Protein AF-A0A1H4BT44-F1 (afdb_monomer_lite)

Structure (mmCIF, N/CA/C/O backbone):
data_AF-A0A1H4BT44-F1
#
_entry.id   AF-A0A1H4BT44-F1
#
loop_
_atom_site.group_PDB
_atom_site.id
_atom_site.type_symbol
_atom_site.label_atom_id
_atom_site.label_alt_id
_atom_site.label_comp_id
_atom_site.label_asym_id
_atom_site.label_entity_id
_atom_site.label_seq_id
_atom_site.pdbx_PDB_ins_code
_atom_site.Cartn_x
_atom_site.Cartn_y
_atom_site.Cartn_z
_atom_site.occupancy
_atom_site.B_iso_or_equiv
_atom_site.auth_seq_id
_atom_site.auth_comp_id
_atom_site.auth_asym_id
_atom_site.auth_atom_id
_atom_site.pdbx_PDB_model_num
ATOM 1 N N . GLY A 1 1 ? -8.767 7.545 16.447 1.00 70.56 1 GL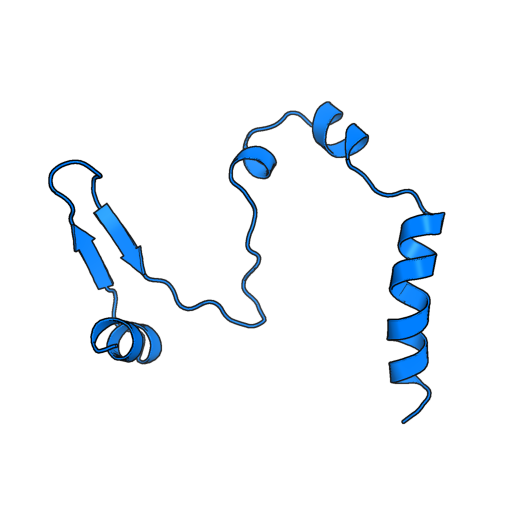Y A N 1
ATOM 2 C CA . GLY A 1 1 ? -9.380 8.106 15.228 1.00 70.56 1 GLY A CA 1
ATOM 3 C C . GLY A 1 1 ? -10.818 7.647 15.095 1.00 70.56 1 GLY A C 1
ATOM 4 O O . GLY A 1 1 ? -11.034 6.452 14.959 1.00 70.56 1 GLY A O 1
ATOM 5 N N . LYS A 1 2 ? -11.788 8.569 15.172 1.00 89.88 2 LYS A N 1
ATOM 6 C CA . LYS 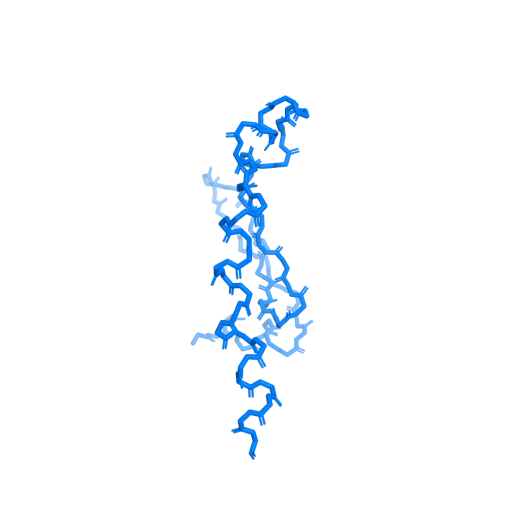A 1 2 ? -13.229 8.272 15.044 1.00 89.88 2 LYS A CA 1
ATOM 7 C C . LYS A 1 2 ? -13.550 7.650 13.680 1.00 89.88 2 LYS A C 1
ATOM 9 O O . LYS A 1 2 ? -14.075 6.550 13.631 1.00 89.88 2 LYS A O 1
ATOM 14 N N . TYR A 1 3 ? -13.120 8.300 12.599 1.00 92.12 3 TYR A N 1
ATOM 15 C CA . TYR A 1 3 ? -13.361 7.849 11.224 1.00 92.12 3 TYR A CA 1
ATOM 16 C C . TYR A 1 3 ? -12.721 6.494 10.908 1.00 92.12 3 TYR A C 1
ATOM 18 O O . TYR A 1 3 ? -13.354 5.652 10.292 1.00 92.12 3 TYR A O 1
ATOM 26 N N . LEU A 1 4 ? -11.515 6.229 11.422 1.00 92.38 4 LEU A N 1
ATOM 27 C CA . LEU A 1 4 ? -10.850 4.932 11.246 1.00 92.38 4 LEU A CA 1
ATOM 28 C C . LEU A 1 4 ? -11.631 3.773 11.887 1.00 92.38 4 LEU A C 1
ATOM 30 O O . LEU A 1 4 ? -11.599 2.665 11.368 1.00 92.38 4 LEU A O 1
ATOM 34 N N . LYS A 1 5 ? -12.334 4.016 13.004 1.00 93.69 5 LYS A N 1
ATOM 35 C CA . LYS A 1 5 ? -13.195 3.000 13.630 1.00 93.69 5 LYS A CA 1
ATOM 36 C C . LYS A 1 5 ? -14.436 2.711 12.783 1.00 93.69 5 LYS A C 1
ATOM 38 O O . LYS A 1 5 ? -14.769 1.548 12.631 1.00 93.69 5 LYS A O 1
ATOM 43 N N . LEU A 1 6 ? -15.065 3.742 12.213 1.00 93.69 6 LEU A N 1
ATOM 44 C CA . LEU A 1 6 ? -16.225 3.585 11.321 1.00 93.69 6 LEU A CA 1
ATOM 45 C C . LEU A 1 6 ? -15.841 2.774 10.074 1.00 93.69 6 LEU A C 1
ATOM 47 O O . LEU A 1 6 ? -16.456 1.758 9.774 1.00 93.69 6 LEU A O 1
ATOM 51 N N . VAL A 1 7 ? -14.728 3.141 9.432 1.00 93.81 7 VAL A N 1
ATOM 52 C CA . VAL A 1 7 ? -14.193 2.421 8.264 1.00 93.81 7 VAL A CA 1
ATOM 53 C C . VAL A 1 7 ? -13.835 0.972 8.611 1.00 93.81 7 VAL A C 1
ATOM 55 O O . VAL A 1 7 ? -14.142 0.058 7.853 1.00 93.81 7 VAL A O 1
ATOM 58 N N . LYS A 1 8 ? -13.236 0.729 9.787 1.00 91.25 8 LYS A N 1
ATOM 59 C CA . LYS A 1 8 ? -12.963 -0.633 10.277 1.00 91.25 8 LYS A CA 1
ATOM 60 C C . LYS A 1 8 ? -14.246 -1.455 10.478 1.00 91.25 8 LYS A C 1
ATOM 62 O O . LYS A 1 8 ? -14.205 -2.668 10.312 1.00 91.25 8 LYS A O 1
ATOM 67 N N . ASN A 1 9 ? -15.359 -0.810 10.819 1.00 93.38 9 ASN A N 1
ATOM 68 C CA . ASN A 1 9 ? -16.662 -1.455 10.987 1.00 93.38 9 ASN A CA 1
ATOM 69 C C . ASN A 1 9 ? -17.406 -1.675 9.655 1.00 93.38 9 ASN A C 1
ATOM 71 O O . ASN A 1 9 ? -18.529 -2.171 9.672 1.00 93.38 9 ASN A O 1
ATOM 75 N N . GLY A 1 10 ? -16.797 -1.327 8.516 1.00 90.44 10 GLY A N 1
ATOM 76 C CA . GLY A 1 10 ? -17.389 -1.484 7.187 1.00 90.44 10 GLY A CA 1
ATOM 77 C C . GLY A 1 10 ? -18.224 -0.291 6.720 1.00 90.44 10 GLY A C 1
ATOM 78 O O . GLY A 1 10 ? -18.868 -0.380 5.679 1.00 90.44 10 GLY A O 1
ATOM 79 N N . GLU A 1 11 ? -18.220 0.823 7.455 1.00 95.38 11 GLU A N 1
ATOM 80 C CA . GLU A 1 11 ? -18.922 2.037 7.040 1.00 95.38 11 GLU A CA 1
ATOM 81 C C . GLU A 1 11 ? -18.134 2.794 5.962 1.00 95.38 11 GLU A C 1
ATOM 83 O O . GLU A 1 11 ? -16.916 2.970 6.060 1.00 95.38 11 GLU A O 1
ATOM 88 N N . GLU A 1 12 ? -18.844 3.303 4.954 1.00 94.00 12 GLU A N 1
ATOM 89 C CA . GLU A 1 12 ? -18.256 4.171 3.939 1.00 94.00 12 GLU A CA 1
ATOM 90 C C . GLU A 1 12 ? -17.998 5.568 4.518 1.00 94.00 12 GLU A C 1
ATOM 92 O O . GLU A 1 12 ? -18.898 6.233 5.036 1.00 94.00 12 GLU A O 1
ATOM 97 N N . VAL A 1 13 ? -16.754 6.039 4.411 1.00 96.19 13 VAL A N 1
ATOM 98 C CA . VAL A 1 13 ? -16.368 7.381 4.856 1.00 96.19 13 VAL A CA 1
ATOM 99 C C . VAL A 1 13 ? -15.736 8.144 3.704 1.00 96.19 13 VAL A C 1
ATOM 101 O O . VAL A 1 13 ? -14.652 7.801 3.230 1.00 96.19 13 VAL A O 1
ATOM 104 N N . ILE A 1 14 ? -16.396 9.234 3.311 1.00 94.81 14 ILE A N 1
ATOM 105 C CA . ILE A 1 14 ? -15.909 10.181 2.307 1.00 94.81 14 ILE A CA 1
ATOM 106 C C . ILE A 1 14 ? -15.584 11.511 2.990 1.00 94.81 14 ILE A C 1
ATOM 108 O O . ILE A 1 14 ? -16.458 12.166 3.559 1.00 94.81 14 ILE A O 1
ATOM 112 N N . LEU A 1 15 ? -14.326 11.939 2.907 1.00 94.00 15 LEU A N 1
ATOM 113 C CA . LEU A 1 15 ? -13.882 13.255 3.356 1.00 94.00 15 LEU A CA 1
ATOM 114 C C . LEU A 1 15 ? -13.906 14.232 2.185 1.00 94.00 15 LEU A C 1
ATOM 116 O O . LEU A 1 15 ? -13.235 14.018 1.179 1.00 94.00 15 LEU A O 1
ATOM 120 N N . LYS A 1 16 ? -14.658 15.325 2.321 1.00 94.25 16 LYS A N 1
ATOM 121 C CA . LYS A 1 16 ? -14.720 16.384 1.309 1.00 94.25 16 LYS A CA 1
ATOM 122 C C . LYS A 1 16 ? -13.824 17.552 1.706 1.00 94.25 16 LYS A C 1
ATOM 124 O O . LYS A 1 16 ? -14.032 18.168 2.749 1.00 94.25 16 LYS A O 1
ATOM 129 N N . SER A 1 17 ? -12.860 17.873 0.855 1.00 93.44 17 SER A N 1
ATOM 130 C CA . SER A 1 17 ? -12.088 19.112 0.885 1.00 93.44 17 SER A CA 1
ATOM 131 C C . SER A 1 17 ? -12.647 20.082 -0.152 1.00 93.44 17 SER A C 1
ATOM 133 O O . SER A 1 17 ? -12.979 19.683 -1.268 1.00 93.44 17 SER A O 1
ATOM 135 N N . ARG A 1 18 ? -12.737 21.368 0.204 1.00 91.44 18 ARG A N 1
ATOM 136 C CA . ARG A 1 18 ? -13.178 22.415 -0.732 1.00 91.44 18 ARG A CA 1
ATOM 137 C C . ARG A 1 18 ? -12.184 22.615 -1.875 1.00 91.44 18 ARG A C 1
ATOM 139 O O . ARG A 1 18 ? -12.605 22.821 -3.003 1.00 91.44 18 ARG A O 1
ATOM 146 N N . GLU A 1 19 ? -10.892 22.525 -1.578 1.00 94.62 19 GLU A N 1
ATOM 147 C CA . GLU A 1 19 ? -9.815 22.788 -2.540 1.00 94.62 19 GLU A CA 1
ATOM 148 C C . GLU A 1 19 ? -9.307 21.504 -3.206 1.00 94.62 19 GLU A C 1
ATOM 150 O O . GLU A 1 19 ? -8.911 21.522 -4.365 1.00 94.62 19 GLU A O 1
ATOM 155 N N . ASN A 1 20 ? -9.362 20.374 -2.491 1.00 92.75 20 ASN A N 1
ATOM 156 C CA . ASN A 1 20 ? -8.674 19.141 -2.896 1.00 92.75 20 ASN A CA 1
ATOM 157 C C . ASN A 1 20 ? -9.626 18.007 -3.311 1.00 92.75 20 ASN A C 1
ATOM 159 O O . ASN A 1 20 ? -9.188 16.877 -3.505 1.00 92.75 20 ASN A O 1
ATOM 163 N N . GLY A 1 21 ? -10.927 18.284 -3.429 1.00 93.69 21 GLY A N 1
ATOM 164 C CA . GLY A 1 21 ? -11.921 17.296 -3.844 1.00 93.69 21 GLY A CA 1
ATOM 165 C C . GLY A 1 21 ? -12.318 16.315 -2.737 1.00 93.69 21 GLY A C 1
ATOM 166 O O . GLY A 1 21 ? -12.274 16.634 -1.550 1.00 93.69 21 GLY A O 1
ATOM 167 N N . SER A 1 22 ? -12.788 15.128 -3.126 1.00 94.50 22 SER A N 1
ATOM 168 C CA . SER A 1 22 ? -13.309 14.114 -2.196 1.00 94.50 22 SER A CA 1
ATOM 169 C C . SER A 1 22 ? -12.367 12.917 -2.087 1.00 94.50 22 SER A C 1
ATOM 171 O O . SER A 1 22 ? -11.843 12.446 -3.092 1.00 94.50 22 SER A O 1
ATOM 173 N N . PHE A 1 23 ? -12.199 12.406 -0.871 1.00 94.38 23 PHE A N 1
ATOM 174 C CA . PHE A 1 23 ? -11.321 11.287 -0.542 1.00 94.38 23 PHE A CA 1
ATOM 175 C C . PHE A 1 23 ? -12.135 10.180 0.117 1.00 94.38 23 PHE A C 1
ATOM 177 O O . PHE A 1 23 ? -12.833 10.440 1.094 1.00 94.38 23 PHE A O 1
ATOM 184 N N . ALA A 1 24 ? -12.022 8.953 -0.384 1.00 93.81 24 ALA A N 1
ATOM 185 C CA . ALA A 1 24 ? -12.579 7.777 0.274 1.00 93.81 24 ALA A CA 1
ATOM 186 C C . ALA A 1 24 ? -11.544 7.180 1.234 1.00 93.81 24 ALA A C 1
ATOM 188 O O . ALA A 1 24 ? -10.364 7.071 0.888 1.00 93.81 24 ALA A O 1
ATOM 189 N N . LEU A 1 25 ? -11.972 6.801 2.438 1.00 94.56 25 LEU A N 1
ATOM 190 C CA . LEU A 1 25 ? -11.135 6.034 3.357 1.00 94.56 25 LEU A CA 1
ATOM 191 C C . LEU A 1 25 ? -11.464 4.553 3.213 1.00 94.56 25 LEU A C 1
ATOM 193 O O . LEU A 1 25 ? -12.580 4.133 3.501 1.00 94.56 25 LEU A O 1
ATOM 197 N N . THR A 1 26 ? -10.450 3.770 2.858 1.00 91.75 26 THR A N 1
ATOM 198 C CA . THR A 1 26 ? -10.545 2.315 2.721 1.00 91.75 26 THR A CA 1
ATOM 199 C C . THR A 1 26 ? -9.528 1.668 3.659 1.00 91.75 26 THR A C 1
ATOM 201 O O . THR A 1 26 ? -8.376 2.115 3.697 1.00 91.75 26 THR A O 1
ATOM 204 N N . PRO A 1 27 ? -9.906 0.642 4.442 1.00 91.12 27 PRO A N 1
ATOM 205 C CA . PRO A 1 27 ? -8.958 -0.042 5.303 1.00 91.12 27 PRO A CA 1
ATOM 206 C C . PRO A 1 27 ? -7.984 -0.856 4.444 1.00 91.12 27 PRO A C 1
ATOM 208 O O . PRO A 1 27 ? -8.384 -1.542 3.506 1.00 91.12 27 PRO A O 1
ATOM 211 N N . VAL A 1 28 ? -6.696 -0.781 4.775 1.00 90.75 28 VAL A N 1
ATOM 212 C CA . VAL A 1 28 ? -5.669 -1.627 4.158 1.00 90.75 28 VAL A CA 1
ATOM 213 C C . VAL A 1 28 ? -5.647 -2.960 4.901 1.00 90.75 28 VAL A C 1
ATOM 215 O O . VAL A 1 28 ? -5.534 -2.985 6.127 1.00 90.75 28 VAL A O 1
ATOM 218 N N . THR A 1 29 ? -5.772 -4.051 4.154 1.00 88.44 29 THR A N 1
ATOM 219 C CA . THR A 1 29 ? -5.762 -5.438 4.645 1.00 88.44 29 THR A CA 1
ATOM 220 C C . THR A 1 29 ? -4.561 -6.191 4.080 1.00 88.44 29 THR A C 1
ATOM 222 O O . THR A 1 29 ? -3.863 -5.686 3.199 1.00 88.44 29 THR A O 1
ATOM 225 N N . GLU A 1 30 ? -4.338 -7.421 4.530 1.00 86.00 30 GLU A N 1
ATOM 226 C CA . GLU A 1 30 ? -3.328 -8.324 3.972 1.00 86.00 30 GLU A CA 1
ATOM 227 C C . GLU A 1 30 ? -3.545 -8.647 2.483 1.00 86.00 30 GLU A C 1
ATOM 229 O O . GLU A 1 30 ? -2.595 -8.995 1.786 1.00 86.00 30 GLU A O 1
ATOM 234 N N . TYR A 1 31 ? -4.770 -8.479 1.978 1.00 85.75 31 TYR A N 1
ATOM 235 C CA . TYR A 1 31 ? -5.113 -8.667 0.565 1.00 85.75 31 TYR A CA 1
ATOM 236 C C . TYR A 1 31 ? -5.006 -7.374 -0.251 1.00 85.75 31 TYR A C 1
ATOM 238 O O . TYR A 1 31 ? -5.187 -7.378 -1.470 1.00 85.75 31 TYR A O 1
ATOM 246 N N . SER A 1 32 ? -4.737 -6.243 0.400 1.00 85.75 32 SER A N 1
ATOM 247 C CA . SER A 1 32 ? -4.644 -4.954 -0.271 1.00 85.75 32 SER A CA 1
ATOM 248 C C . SER A 1 32 ? -3.290 -4.806 -0.961 1.00 85.75 32 SER A C 1
ATOM 250 O O . SER A 1 32 ? -2.242 -4.838 -0.321 1.00 85.75 32 SER A O 1
ATOM 252 N N . THR A 1 33 ? -3.313 -4.568 -2.273 1.00 86.44 33 THR A N 1
ATOM 253 C CA . THR A 1 33 ? -2.110 -4.204 -3.034 1.00 86.44 33 THR A CA 1
ATOM 254 C C . THR A 1 33 ? -2.083 -2.693 -3.236 1.00 86.44 33 THR A C 1
ATOM 256 O O . THR A 1 33 ? -2.930 -2.141 -3.936 1.00 86.44 33 THR A O 1
ATOM 259 N N . LEU A 1 34 ? -1.119 -2.013 -2.612 1.00 85.38 34 LEU A N 1
ATOM 260 C CA . LEU A 1 34 ? -0.903 -0.579 -2.808 1.00 85.38 34 LEU A CA 1
ATOM 261 C C . LEU A 1 34 ? 0.044 -0.369 -3.987 1.00 85.38 34 LEU A C 1
ATOM 263 O O . LEU A 1 34 ? 1.222 -0.713 -3.913 1.00 85.38 34 LEU A O 1
ATOM 267 N N . ILE A 1 35 ? -0.483 0.199 -5.068 1.00 80.94 35 ILE A N 1
ATOM 268 C CA . ILE A 1 35 ? 0.277 0.487 -6.282 1.00 80.94 35 ILE A CA 1
ATOM 269 C C . ILE A 1 35 ? 0.389 2.011 -6.424 1.00 80.94 35 ILE A C 1
ATOM 271 O O . ILE A 1 35 ? -0.641 2.682 -6.533 1.00 80.94 35 ILE A O 1
ATOM 275 N N . PRO A 1 36 ? 1.608 2.577 -6.414 1.00 80.94 36 PRO A N 1
ATOM 276 C CA . PRO A 1 36 ? 1.829 3.979 -6.748 1.00 80.94 36 PRO A CA 1
ATOM 277 C C . PRO A 1 36 ? 1.215 4.334 -8.108 1.00 80.94 36 PRO A C 1
ATOM 279 O O . PRO A 1 36 ? 1.276 3.548 -9.055 1.00 80.94 36 PRO A O 1
ATOM 282 N N . LYS A 1 37 ? 0.617 5.525 -8.225 1.00 77.62 37 LYS A N 1
ATOM 283 C CA . LYS A 1 37 ? -0.108 5.949 -9.438 1.00 77.62 37 LYS A CA 1
ATOM 284 C C . LYS A 1 37 ? 0.784 5.902 -10.679 1.00 77.62 37 LYS A C 1
ATOM 286 O O . LYS A 1 37 ? 0.329 5.535 -11.763 1.00 77.62 37 LYS A O 1
ATOM 291 N N . GLU A 1 38 ? 2.051 6.255 -10.519 1.00 75.00 38 GLU A N 1
ATOM 292 C CA . GLU A 1 38 ? 3.065 6.204 -11.562 1.00 75.00 38 GLU A CA 1
ATOM 293 C C . GLU A 1 38 ? 3.276 4.797 -12.133 1.00 75.00 38 GLU A C 1
ATOM 295 O O . GLU A 1 38 ? 3.795 4.690 -13.234 1.00 75.00 38 GLU A O 1
ATOM 300 N N . TYR A 1 39 ? 2.882 3.728 -11.438 1.00 69.44 39 TYR A N 1
ATOM 301 C CA . TYR A 1 39 ? 3.025 2.348 -11.919 1.00 69.44 39 TYR A CA 1
ATOM 302 C C . TYR A 1 39 ? 1.784 1.846 -12.667 1.00 69.44 39 TYR A C 1
ATOM 304 O O . TYR A 1 39 ? 1.843 0.811 -13.311 1.00 69.44 39 TYR A O 1
ATOM 312 N N . ILE A 1 40 ? 0.666 2.576 -12.618 1.00 70.50 40 ILE A N 1
ATOM 313 C CA . ILE A 1 40 ? -0.585 2.192 -13.297 1.00 70.50 40 ILE A CA 1
ATOM 314 C C . ILE A 1 40 ? -0.655 2.786 -14.713 1.00 70.50 40 ILE A C 1
ATOM 316 O O . ILE A 1 40 ? -1.268 2.211 -15.606 1.00 70.50 40 ILE A O 1
ATOM 320 N N . LEU A 1 41 ? -0.045 3.956 -14.923 1.00 63.72 41 LEU A N 1
ATOM 321 C CA . LEU A 1 41 ? -0.225 4.764 -16.138 1.00 63.72 41 LEU A CA 1
ATOM 322 C C . LEU A 1 41 ? 0.919 4.651 -17.154 1.00 63.72 41 LEU A C 1
ATOM 324 O O . LEU A 1 41 ? 0.948 5.412 -18.120 1.00 63.72 41 LEU A O 1
ATOM 328 N N . LYS A 1 42 ? 1.885 3.758 -16.934 1.00 62.25 42 LYS A N 1
ATOM 329 C CA . LYS A 1 42 ? 3.097 3.695 -17.752 1.00 62.25 42 LYS A CA 1
ATOM 330 C C . LYS A 1 42 ? 3.070 2.542 -18.746 1.00 62.25 42 LYS A C 1
ATOM 332 O O . LYS A 1 42 ? 2.383 1.545 -18.560 1.00 62.25 42 LYS A O 1
ATOM 337 N N . THR A 1 43 ? 3.770 2.735 -19.859 1.00 63.97 43 THR A N 1
ATOM 338 C CA . THR A 1 43 ? 3.857 1.759 -20.946 1.00 63.97 43 THR A CA 1
ATOM 339 C C . THR A 1 43 ? 4.691 0.551 -20.515 1.00 63.97 43 THR A C 1
ATOM 341 O O . THR A 1 43 ? 5.574 0.668 -19.665 1.00 63.97 43 THR A O 1
ATOM 344 N N . LYS A 1 44 ? 4.445 -0.608 -21.145 1.00 63.25 44 LYS A N 1
ATOM 345 C CA . LYS A 1 44 ? 5.140 -1.883 -20.865 1.00 63.25 44 LYS A CA 1
ATOM 346 C C . LYS A 1 44 ? 6.672 -1.759 -20.807 1.00 63.25 44 LYS A C 1
ATOM 348 O O . LYS A 1 44 ? 7.315 -2.469 -20.040 1.00 63.25 44 LYS A O 1
ATOM 353 N N . ASP A 1 45 ? 7.251 -0.846 -21.582 1.00 71.62 45 ASP A N 1
ATOM 354 C CA . ASP A 1 45 ? 8.702 -0.648 -21.659 1.00 71.62 45 ASP A CA 1
ATOM 355 C C . ASP A 1 45 ? 9.298 -0.024 -20.389 1.00 71.62 45 ASP A C 1
ATOM 357 O O . ASP A 1 45 ? 10.461 -0.262 -20.062 1.00 71.62 45 ASP A O 1
ATOM 361 N N . GLU A 1 46 ? 8.530 0.782 -19.655 1.00 70.69 46 GLU A N 1
ATOM 362 C CA . GLU A 1 46 ? 8.999 1.374 -18.401 1.00 70.69 46 GLU A CA 1
ATOM 363 C C . GLU A 1 46 ? 8.927 0.403 -17.223 1.00 70.69 46 GLU A C 1
ATOM 365 O O . GLU A 1 46 ? 9.755 0.500 -16.316 1.00 70.69 46 GLU A O 1
ATOM 370 N N . ASP A 1 47 ? 7.986 -0.538 -17.249 1.00 69.62 47 ASP A N 1
ATOM 371 C CA . ASP A 1 47 ? 7.913 -1.606 -16.251 1.00 69.62 47 ASP A CA 1
ATOM 372 C C . ASP A 1 47 ? 9.087 -2.571 -16.411 1.00 69.62 47 ASP A C 1
ATOM 374 O O . ASP A 1 47 ? 9.712 -2.952 -15.422 1.00 69.62 47 ASP A O 1
ATOM 378 N N . LEU A 1 48 ? 9.468 -2.877 -17.657 1.00 71.88 48 LEU A N 1
ATOM 379 C CA . LEU A 1 48 ? 10.635 -3.710 -17.943 1.00 71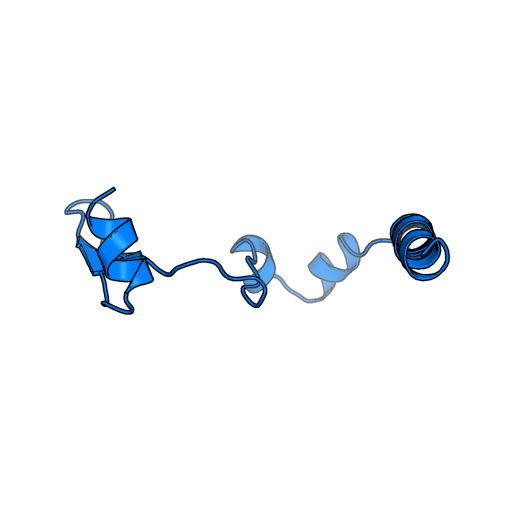.88 48 LEU A CA 1
ATOM 380 C C . LEU A 1 48 ? 11.935 -3.082 -17.414 1.00 71.88 48 LEU A C 1
ATOM 382 O O . LEU A 1 48 ? 12.778 -3.787 -16.871 1.00 71.88 48 LEU A O 1
ATOM 386 N N . LYS A 1 49 ? 12.078 -1.752 -17.496 1.00 77.50 49 LYS A N 1
ATOM 387 C CA . LYS A 1 49 ? 13.244 -1.027 -16.950 1.00 77.50 49 LYS A CA 1
ATOM 388 C C . LYS A 1 49 ? 13.347 -1.072 -15.423 1.00 77.50 49 LYS A C 1
ATOM 390 O O . LYS A 1 49 ? 14.413 -0.781 -14.892 1.00 77.50 49 LYS A O 1
ATOM 395 N N . ARG A 1 50 ? 12.251 -1.363 -14.719 1.00 72.62 50 ARG A N 1
ATOM 396 C CA . ARG A 1 50 ? 12.212 -1.464 -13.248 1.00 72.62 50 ARG A CA 1
ATOM 397 C C . ARG A 1 50 ? 12.133 -2.898 -12.751 1.00 72.62 50 ARG A C 1
ATOM 399 O O . ARG A 1 50 ? 12.151 -3.106 -11.538 1.00 72.62 50 ARG A O 1
ATOM 406 N N . ALA A 1 51 ? 11.980 -3.861 -13.655 1.00 81.81 51 ALA A N 1
ATOM 407 C CA . ALA A 1 51 ? 11.968 -5.260 -13.290 1.00 81.81 51 ALA A CA 1
ATOM 408 C C . ALA A 1 51 ? 13.293 -5.598 -12.601 1.00 81.81 51 ALA A C 1
ATOM 410 O O . ALA A 1 51 ? 14.365 -5.227 -13.075 1.00 81.81 51 ALA A O 1
ATOM 411 N N . ILE A 1 52 ? 13.193 -6.281 -11.464 1.00 85.38 52 ILE A N 1
ATOM 412 C CA . ILE A 1 52 ? 14.365 -6.861 -10.814 1.00 85.38 52 ILE A CA 1
ATOM 413 C C . ILE A 1 52 ? 14.883 -8.022 -11.659 1.00 85.38 52 ILE A C 1
ATOM 415 O O . ILE A 1 52 ? 14.105 -8.661 -12.382 1.00 85.38 52 ILE A O 1
ATOM 419 N N . THR A 1 53 ? 16.176 -8.309 -11.566 1.00 87.75 53 THR A N 1
ATOM 420 C CA . THR A 1 53 ? 16.738 -9.476 -12.252 1.00 87.75 53 THR A CA 1
ATOM 421 C C . THR A 1 53 ? 16.268 -10.780 -11.600 1.00 87.75 53 THR A C 1
ATOM 423 O O . THR A 1 53 ? 15.714 -10.797 -10.494 1.00 87.75 53 THR A O 1
ATOM 426 N N . GLY A 1 54 ? 16.485 -11.903 -12.291 1.00 85.94 54 GLY A N 1
ATOM 427 C CA . GLY A 1 54 ? 16.197 -13.224 -11.732 1.00 85.94 54 GLY A CA 1
ATOM 428 C C . GLY A 1 54 ? 17.022 -13.504 -10.473 1.00 85.94 54 GLY A C 1
ATOM 429 O O . GLY A 1 54 ? 16.504 -14.051 -9.502 1.00 85.94 54 GLY A O 1
ATOM 430 N N . GLU A 1 55 ? 18.276 -13.065 -10.455 1.00 90.56 55 GLU A N 1
ATOM 431 C CA . GLU A 1 55 ? 19.195 -13.201 -9.325 1.00 90.56 55 GLU A CA 1
ATOM 432 C C . GLU A 1 55 ? 18.712 -12.392 -8.113 1.00 90.56 55 GLU A C 1
ATOM 434 O O . GLU A 1 55 ? 18.600 -12.937 -7.015 1.00 90.56 55 GLU A O 1
ATOM 439 N N . GLU A 1 56 ? 18.319 -11.131 -8.316 1.00 88.31 56 GLU A N 1
ATOM 440 C CA . GLU A 1 56 ? 17.763 -10.283 -7.251 1.00 88.31 56 GLU A CA 1
ATOM 441 C C . GLU A 1 56 ? 16.455 -10.853 -6.682 1.00 88.31 56 GLU A C 1
ATOM 443 O O . GLU A 1 56 ? 16.169 -10.731 -5.485 1.00 88.31 56 GLU A O 1
ATOM 448 N N . LEU A 1 57 ? 15.635 -11.485 -7.527 1.00 90.75 57 LEU A N 1
ATOM 449 C CA . LEU A 1 57 ? 14.440 -12.191 -7.075 1.00 90.75 57 LEU A CA 1
ATOM 450 C C . LEU A 1 57 ? 14.812 -13.380 -6.180 1.00 90.75 57 LEU A C 1
ATOM 452 O O . LEU A 1 57 ? 14.219 -13.538 -5.109 1.00 90.75 57 LEU A O 1
ATOM 456 N N . LEU A 1 58 ? 15.785 -14.194 -6.59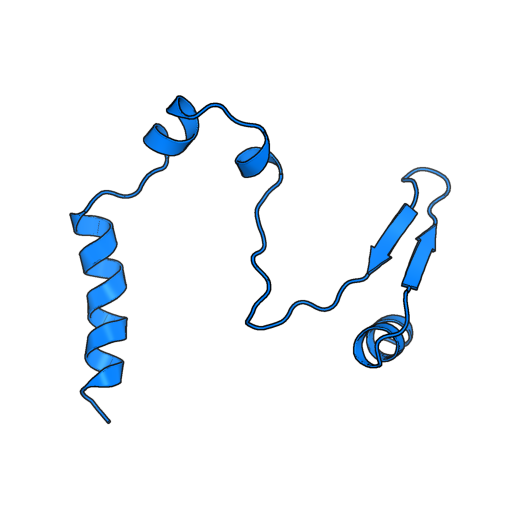3 1.00 87.94 58 LEU A N 1
ATOM 457 C CA . LEU A 1 58 ? 16.250 -15.350 -5.824 1.00 87.94 58 LEU A CA 1
ATOM 458 C C . LEU A 1 58 ? 16.792 -14.933 -4.452 1.00 87.94 58 LEU A C 1
ATOM 460 O O . LEU A 1 58 ? 16.362 -15.495 -3.442 1.00 87.94 58 LEU A O 1
ATOM 464 N N . GLU A 1 59 ? 17.632 -13.900 -4.390 1.00 90.56 59 GLU A N 1
ATOM 465 C CA . GLU A 1 59 ? 18.163 -13.362 -3.128 1.00 90.56 59 GLU A CA 1
ATOM 466 C C . GLU A 1 59 ? 17.054 -12.931 -2.158 1.00 90.56 59 GLU A C 1
ATOM 468 O O . GLU A 1 59 ? 17.124 -13.193 -0.956 1.00 90.56 59 GLU A O 1
ATOM 473 N N . ARG A 1 60 ? 15.978 -12.321 -2.669 1.00 89.12 60 ARG A N 1
ATOM 474 C CA . ARG A 1 60 ? 14.821 -11.917 -1.849 1.00 89.12 60 ARG A CA 1
ATOM 475 C C . ARG A 1 60 ? 13.970 -13.097 -1.378 1.00 89.12 60 ARG A C 1
ATOM 477 O O . ARG A 1 60 ? 13.259 -12.971 -0.375 1.00 89.12 60 ARG A O 1
ATOM 484 N N . LEU A 1 61 ? 13.978 -14.210 -2.110 1.00 88.75 61 LEU A N 1
ATOM 485 C CA . LEU A 1 61 ? 13.156 -15.385 -1.817 1.00 88.75 61 LEU A CA 1
ATOM 486 C C . LEU A 1 61 ? 13.824 -16.348 -0.836 1.00 88.75 61 LEU A C 1
ATOM 488 O O . LEU A 1 61 ? 13.119 -16.878 0.023 1.00 88.75 61 LEU A O 1
ATOM 492 N N . ILE A 1 62 ? 15.145 -16.529 -0.907 1.00 84.38 62 ILE A N 1
ATOM 493 C CA . ILE A 1 62 ? 15.916 -17.418 -0.017 1.00 84.38 62 ILE A CA 1
ATOM 494 C C . ILE A 1 62 ? 15.516 -17.269 1.467 1.00 84.38 62 ILE A C 1
ATOM 496 O O . ILE A 1 62 ? 15.016 -18.243 2.034 1.00 84.38 62 ILE A O 1
ATOM 500 N N . PRO A 1 63 ? 15.569 -16.074 2.092 1.00 85.50 63 PRO A N 1
ATOM 501 C CA . PRO A 1 63 ? 15.253 -15.933 3.516 1.00 85.50 63 PRO A CA 1
ATOM 502 C C . PRO A 1 63 ? 13.773 -16.187 3.845 1.00 85.50 63 PRO A C 1
ATOM 504 O O . PRO A 1 63 ? 13.420 -16.477 4.991 1.00 85.50 63 PRO A O 1
ATOM 507 N N . ARG A 1 64 ? 12.868 -16.061 2.864 1.00 85.19 64 ARG A N 1
ATOM 508 C CA . ARG A 1 64 ? 11.447 -16.405 3.034 1.00 85.19 64 ARG A CA 1
ATOM 509 C C . ARG A 1 64 ? 11.233 -17.911 2.993 1.00 85.19 64 ARG A C 1
ATOM 511 O O . ARG A 1 64 ? 10.435 -18.415 3.776 1.00 85.19 64 ARG A O 1
ATOM 518 N N . VAL A 1 65 ? 11.944 -18.605 2.111 1.00 84.31 65 VAL A N 1
ATOM 519 C CA . VAL A 1 65 ? 11.898 -20.064 1.992 1.00 84.31 65 VAL A CA 1
ATOM 520 C C . VAL A 1 65 ? 12.534 -20.718 3.218 1.00 84.31 65 VAL A C 1
ATOM 522 O O . VAL A 1 65 ? 11.921 -21.597 3.813 1.00 84.31 65 VAL A O 1
ATOM 525 N N . GLU A 1 66 ? 13.685 -20.235 3.683 1.00 87.50 66 GLU A N 1
ATOM 526 C CA . GLU A 1 66 ? 14.340 -20.738 4.902 1.00 87.50 66 GLU A CA 1
ATOM 527 C C . GLU A 1 66 ? 13.428 -20.658 6.134 1.00 87.50 66 GLU A C 1
ATOM 529 O O . GLU A 1 66 ? 13.336 -21.608 6.910 1.00 87.50 66 GLU A O 1
ATOM 534 N N . LYS A 1 67 ? 12.668 -19.565 6.284 1.00 8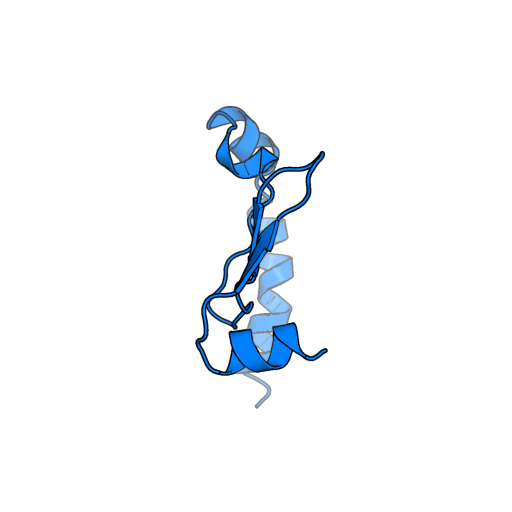5.62 67 LYS A N 1
ATOM 535 C CA . LYS A 1 67 ? 11.664 -19.420 7.354 1.00 85.62 67 LYS A CA 1
ATOM 536 C C . LYS A 1 67 ? 10.529 -20.444 7.288 1.00 85.62 67 LYS A C 1
ATOM 538 O O . LYS A 1 67 ? 9.911 -20.706 8.315 1.00 85.62 67 LYS A O 1
ATOM 543 N N . LEU A 1 68 ? 10.220 -20.994 6.113 1.00 84.31 68 LEU A N 1
ATOM 544 C CA . LEU A 1 68 ? 9.193 -22.032 5.972 1.00 84.31 68 LEU A CA 1
ATOM 545 C C . LEU A 1 68 ? 9.694 -23.403 6.441 1.00 84.31 68 LEU A C 1
ATOM 547 O O . LEU A 1 68 ? 8.884 -24.201 6.912 1.00 84.31 68 LEU A O 1
ATOM 551 N N . PHE A 1 69 ? 11.000 -23.659 6.322 1.00 83.06 69 PHE A N 1
ATOM 552 C CA . PHE A 1 69 ? 11.627 -24.935 6.679 1.00 83.06 69 PHE A CA 1
ATOM 553 C C . PHE A 1 69 ? 12.218 -24.963 8.094 1.00 83.06 69 PHE A C 1
ATOM 555 O O . PHE A 1 69 ? 12.266 -26.032 8.692 1.00 83.06 69 PHE A O 1
ATOM 562 N N . ASN A 1 70 ? 12.590 -23.815 8.665 1.00 75.31 70 ASN A N 1
ATOM 563 C CA . ASN A 1 70 ? 13.079 -23.695 10.047 1.00 75.31 70 ASN A CA 1
ATOM 564 C C . ASN A 1 70 ? 11.938 -23.576 11.082 1.00 75.31 70 ASN A C 1
ATOM 566 O O . ASN A 1 70 ? 12.037 -22.782 12.019 1.00 75.31 70 ASN A O 1
ATOM 570 N N . LYS A 1 71 ? 10.838 -24.314 10.881 1.00 55.09 71 LYS A N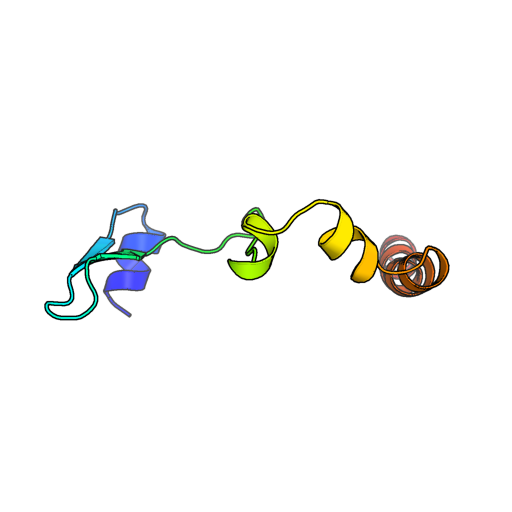 1
ATOM 571 C CA . LYS A 1 71 ? 9.739 -24.412 11.855 1.00 55.09 71 LYS A CA 1
ATOM 572 C C . LYS A 1 71 ? 10.153 -25.176 13.105 1.00 55.09 71 LYS A C 1
ATOM 574 O O . LYS A 1 71 ? 10.761 -26.256 12.946 1.00 55.09 71 LYS A O 1
#

Secondary structure (DSSP, 8-state):
-HHHHHHHTT--EEEEETTTEEEEE----TT-----GGGTSS-HHHHHTTPPPHHHHHHHHHHHHHHHH--

Sequence (71 aa):
GKYLKLVKNGEEVILKSRENGSFALTPVTEYSTLIPKEYILKTKDEDLKRAITGEELLERLIPRVEKLFNK

Radius of gyration: 19.22 Å; chains: 1; bounding box: 38×48×37 Å

Foldseek 3Di:
DVVVVCLVVVHWDWDADPVPGIDTDHDDDPPDDDDDPVRVPDDPVVVVVVDDDPVVVVVVCVVVVVVVVVD

pLDDT: mean 84.83, std 9.78, range [55.09, 96.19]